Protein AF-A0A7S2G7R3-F1 (afdb_monomer_lite)

Secondary structure (DSSP, 8-state):
-HHHHHHHHHH-TT--GGG-EEE---TT----TTHHHHHHHHHHHHS-TTS-TTS------B-PPP---TTGGGS-HHHHHHHHHHHHIIIIIIHHTT---BSB-EEEHHHHHHHT---TTSTTHHHHHHHHHHHHHTS---

Sequence (142 aa):
LRQAFKHVSTHHPDFQQTSYTVTTCDTDSLFCPQYFDVLEACYDRENPHAADARQPVRMCVWQPPMFYNWHLDERPFFVRVTGIVRAMMMLGGLISFSLNPMSIFSYPLELGLAAGFINPRYGVDDIIFKVRCMCATNQSVP

pLDDT: mean 75.01, std 8.7, range [47.78, 87.56]

Foldseek 3Di:
DVVVVVVCVVPPPPDDLQPDKDKFADPPDDDDPCRVVVVVVVLCVVVPPPDDPPDDRQQAKADDQDQLCVPLVPDDPVSSVVSVVVSCCLVPPCVVVVLNDDRIIMGRSVLCVQLVHFDPVDPPSSVSSLVSSCVSVVDNHD

Radius of gyration: 16.64 Å; chains: 1; bounding box: 39×32×50 Å

Organism: NCBI:txid327968

Structure (mmCIF, N/CA/C/O backbone):
data_AF-A0A7S2G7R3-F1
#
_entry.id   AF-A0A7S2G7R3-F1
#
loop_
_atom_site.group_PDB
_atom_site.id
_atom_site.type_symbol
_atom_site.label_atom_id
_atom_site.label_alt_id
_atom_site.label_comp_id
_atom_site.label_asym_id
_atom_site.label_entity_id
_atom_site.label_seq_id
_atom_site.pdbx_PDB_ins_code
_atom_site.Cartn_x
_atom_site.Cartn_y
_atom_site.Cartn_z
_atom_site.occupancy
_atom_site.B_iso_or_equiv
_atom_site.auth_seq_id
_atom_site.auth_comp_id
_atom_site.auth_asym_id
_atom_site.auth_atom_id
_atom_site.pdbx_PDB_model_num
ATOM 1 N N . LEU A 1 1 ? -14.082 3.161 0.131 1.00 73.38 1 LEU A N 1
ATOM 2 C CA . LEU A 1 1 ? -13.722 2.908 1.549 1.00 73.38 1 LEU A CA 1
ATOM 3 C C . LEU A 1 1 ? -14.916 2.934 2.507 1.00 73.38 1 LEU A C 1
ATOM 5 O O . LEU A 1 1 ? -15.286 1.870 2.971 1.00 73.38 1 LEU A O 1
ATOM 9 N N . ARG A 1 2 ? -15.601 4.067 2.747 1.00 76.75 2 ARG A N 1
ATOM 10 C CA . ARG A 1 2 ? -16.782 4.099 3.652 1.00 76.75 2 ARG A CA 1
ATOM 11 C C . ARG A 1 2 ? -17.910 3.133 3.260 1.00 76.75 2 ARG A C 1
ATOM 13 O O . ARG A 1 2 ? -18.507 2.504 4.123 1.00 76.75 2 ARG A O 1
ATOM 20 N N . GLN A 1 3 ? -18.178 2.994 1.960 1.00 80.44 3 GLN A N 1
ATOM 21 C CA . GLN A 1 3 ? -19.159 2.025 1.454 1.00 80.44 3 GLN A CA 1
ATOM 22 C C . GLN A 1 3 ? -18.689 0.572 1.609 1.00 80.44 3 GLN A C 1
ATOM 24 O O . GLN A 1 3 ? -19.501 -0.288 1.917 1.00 80.44 3 GLN A O 1
ATOM 29 N N . ALA A 1 4 ? -17.384 0.312 1.462 1.00 76.00 4 ALA A N 1
ATOM 30 C CA . ALA A 1 4 ? -16.811 -1.015 1.685 1.00 76.00 4 ALA A CA 1
ATOM 31 C C . ALA A 1 4 ? -16.927 -1.412 3.164 1.00 76.00 4 ALA A C 1
ATOM 33 O O . ALA A 1 4 ? -17.431 -2.485 3.462 1.00 76.00 4 ALA A O 1
ATOM 34 N N . PHE A 1 5 ? -16.595 -0.498 4.085 1.00 79.19 5 PHE A N 1
ATOM 35 C CA . PHE A 1 5 ? -16.833 -0.694 5.517 1.00 79.19 5 PHE A CA 1
ATOM 36 C C . PHE A 1 5 ? -18.305 -1.009 5.810 1.00 79.19 5 PHE A C 1
ATOM 38 O O . PHE A 1 5 ? -18.593 -2.015 6.447 1.00 79.19 5 PHE A O 1
ATOM 45 N N . LYS A 1 6 ? -19.237 -0.200 5.282 1.00 82.50 6 LYS A N 1
ATOM 46 C CA . LYS A 1 6 ? -20.679 -0.425 5.455 1.00 82.50 6 LYS A CA 1
ATOM 47 C C . LYS A 1 6 ? -21.122 -1.786 4.913 1.00 82.50 6 LYS A C 1
ATOM 49 O O . LYS A 1 6 ? -21.975 -2.426 5.515 1.00 82.50 6 LYS A O 1
ATOM 54 N N . HIS A 1 7 ? -20.581 -2.217 3.777 1.00 83.00 7 HIS A N 1
ATOM 55 C CA . HIS A 1 7 ? -20.901 -3.512 3.185 1.00 83.00 7 HIS A CA 1
ATOM 56 C C . HIS A 1 7 ? -20.439 -4.660 4.088 1.00 83.00 7 HIS A C 1
ATOM 58 O O . HIS A 1 7 ? -21.254 -5.498 4.467 1.00 83.00 7 HIS A O 1
ATOM 64 N N . VAL A 1 8 ? -19.174 -4.638 4.519 1.00 79.44 8 VAL A N 1
ATOM 65 C CA . VAL A 1 8 ? -18.613 -5.693 5.372 1.00 79.44 8 VAL A CA 1
ATOM 66 C C . VAL A 1 8 ? -19.328 -5.739 6.727 1.00 79.44 8 VAL A C 1
ATOM 68 O O . VAL A 1 8 ? -19.762 -6.807 7.149 1.00 79.44 8 VAL A O 1
ATOM 71 N N . SER A 1 9 ? -19.568 -4.584 7.354 1.00 77.62 9 SER A N 1
ATOM 72 C CA . SER A 1 9 ? -20.237 -4.501 8.658 1.00 77.62 9 SER A CA 1
ATOM 73 C C . SER A 1 9 ? -21.709 -4.927 8.638 1.00 77.62 9 SER A C 1
ATOM 75 O O . SER A 1 9 ? -22.304 -5.094 9.696 1.00 77.62 9 SER A O 1
ATOM 77 N N . THR A 1 10 ? -22.339 -5.006 7.461 1.00 81.00 10 THR A N 1
ATOM 78 C CA . THR A 1 10 ? -23.756 -5.395 7.324 1.00 81.00 10 THR A CA 1
ATOM 79 C C . THR A 1 10 ? -23.939 -6.830 6.851 1.00 81.00 10 THR A C 1
ATOM 81 O O . THR A 1 10 ? -24.965 -7.425 7.165 1.00 81.00 10 THR A O 1
ATOM 84 N N . HIS A 1 11 ? -22.978 -7.383 6.106 1.00 81.31 11 HIS A N 1
ATOM 85 C CA . HIS A 1 11 ? -23.102 -8.707 5.489 1.00 81.31 11 HIS A CA 1
ATOM 86 C C . HIS A 1 11 ? -22.324 -9.805 6.231 1.00 81.31 11 HIS A C 1
ATOM 88 O O . HIS A 1 11 ? -22.630 -10.978 6.036 1.00 81.31 11 HIS A O 1
ATOM 94 N N . HIS A 1 12 ? -21.366 -9.454 7.099 1.00 77.44 12 HIS A N 1
ATOM 95 C CA . HIS A 1 12 ? -20.604 -10.422 7.895 1.00 77.44 12 HIS A CA 1
ATOM 96 C C . HIS A 1 12 ? -21.010 -10.350 9.378 1.00 77.44 12 HIS A C 1
ATOM 98 O O . HIS A 1 12 ? -20.644 -9.389 10.055 1.00 77.44 12 HIS A O 1
ATOM 104 N N . PRO A 1 13 ? -21.762 -11.338 9.903 1.00 70.31 13 PRO A N 1
ATOM 105 C CA . PRO A 1 13 ? -22.242 -11.323 11.289 1.00 70.31 13 PRO A CA 1
ATOM 106 C C . PRO A 1 13 ? -21.114 -11.436 12.328 1.00 70.31 13 PRO A C 1
ATOM 108 O O . PRO A 1 13 ? -21.254 -10.900 13.422 1.00 70.31 13 PRO A O 1
ATOM 111 N N . ASP A 1 14 ? -19.978 -12.040 11.962 1.00 74.19 14 ASP A N 1
ATOM 112 C CA . ASP A 1 14 ? -18.784 -12.178 12.813 1.00 74.19 14 ASP A CA 1
ATOM 113 C C . ASP A 1 14 ? -17.756 -11.051 12.593 1.00 74.19 14 ASP A C 1
ATOM 115 O O . ASP A 1 14 ? -16.569 -11.203 12.881 1.00 74.19 14 ASP A O 1
ATOM 119 N N . PHE A 1 15 ? -18.183 -9.913 12.035 1.00 68.69 15 PHE A N 1
ATOM 120 C CA . PHE A 1 15 ? -17.292 -8.799 11.730 1.00 68.69 15 PHE A CA 1
ATOM 121 C C . PHE A 1 15 ? -16.604 -8.256 12.992 1.00 68.69 15 PHE A C 1
ATOM 123 O O . PHE A 1 15 ? -17.232 -7.628 13.846 1.00 68.69 15 PHE A O 1
ATOM 130 N N . GLN A 1 16 ? -15.284 -8.420 13.062 1.00 68.00 16 GLN A N 1
ATOM 131 C CA . GLN A 1 16 ? -14.426 -7.724 14.016 1.00 68.00 16 GLN A CA 1
ATOM 132 C C . GLN A 1 16 ? -13.555 -6.719 13.266 1.00 68.00 16 GLN A C 1
ATOM 134 O O . GLN A 1 16 ? -12.966 -7.034 12.235 1.00 68.00 16 GLN A O 1
ATOM 139 N N . GLN A 1 17 ? -13.451 -5.496 13.786 1.00 65.69 17 GLN A N 1
ATOM 140 C CA . GLN A 1 17 ? -12.679 -4.419 13.146 1.00 65.69 17 GLN A CA 1
ATOM 141 C C . GLN A 1 17 ? -11.184 -4.754 13.005 1.00 65.69 17 GLN A C 1
ATOM 143 O O . GLN A 1 17 ? -10.520 -4.227 12.113 1.00 65.69 17 GLN A O 1
ATOM 148 N N . THR A 1 18 ? -10.685 -5.651 13.853 1.00 66.44 18 THR A N 1
ATOM 149 C CA . THR A 1 18 ? -9.309 -6.153 13.899 1.00 66.44 18 THR A CA 1
ATOM 150 C C . THR A 1 18 ? -9.019 -7.258 12.882 1.00 66.44 18 THR A C 1
ATOM 152 O O . THR A 1 18 ? -7.856 -7.563 12.648 1.00 66.44 18 THR A O 1
ATOM 155 N N . SER A 1 19 ? -10.043 -7.857 12.264 1.00 69.00 19 SER A N 1
ATOM 156 C CA . SER A 1 19 ? -9.893 -9.023 11.376 1.00 69.00 19 SER A CA 1
ATOM 157 C C . SER A 1 19 ? -9.788 -8.674 9.893 1.00 69.00 19 SER A C 1
ATOM 159 O O . SER A 1 19 ? -9.714 -9.576 9.066 1.00 69.00 19 SER A O 1
ATOM 161 N N . TYR A 1 20 ? -9.820 -7.389 9.535 1.00 76.50 20 TYR A N 1
ATOM 162 C CA . TYR A 1 20 ? -9.813 -6.962 8.138 1.00 76.50 20 TYR A CA 1
ATOM 163 C C . TYR A 1 20 ? -8.663 -6.012 7.855 1.00 76.50 20 TYR A C 1
ATOM 165 O O . TYR A 1 20 ? -8.475 -4.996 8.531 1.00 76.50 20 TYR A O 1
ATOM 173 N N . THR A 1 21 ? -7.948 -6.313 6.781 1.00 80.38 21 THR A N 1
ATOM 174 C CA . THR A 1 21 ? -6.965 -5.430 6.171 1.00 80.38 21 THR A CA 1
ATOM 175 C C . THR A 1 21 ? -7.592 -4.761 4.951 1.00 80.38 21 THR A C 1
ATOM 177 O O . THR A 1 21 ? -8.457 -5.314 4.269 1.00 80.38 21 THR A O 1
ATOM 180 N N . VAL A 1 22 ? -7.222 -3.508 4.713 1.00 83.06 22 VAL A N 1
ATOM 181 C CA . VAL A 1 22 ? -7.679 -2.739 3.558 1.00 83.06 22 VAL A CA 1
ATOM 182 C C . VAL A 1 22 ? -6.467 -2.381 2.734 1.00 83.06 22 VAL A C 1
ATOM 184 O O . VAL A 1 22 ? -5.565 -1.723 3.243 1.00 83.06 22 VAL A O 1
ATOM 187 N N . THR A 1 23 ? -6.492 -2.754 1.459 1.00 83.56 23 THR A N 1
ATOM 188 C CA . THR A 1 23 ? -5.490 -2.346 0.475 1.00 83.56 23 THR A CA 1
ATOM 189 C C . THR A 1 23 ? -6.091 -1.312 -0.466 1.00 83.56 23 THR A C 1
ATOM 191 O O . THR A 1 23 ? -7.181 -1.505 -1.010 1.00 83.56 23 THR A O 1
ATOM 194 N N . THR A 1 24 ? -5.399 -0.191 -0.643 1.00 82.56 24 THR A N 1
ATOM 195 C CA . THR A 1 24 ? -5.699 0.758 -1.716 1.00 82.56 24 THR A CA 1
ATOM 196 C C . THR A 1 24 ? -5.068 0.269 -3.004 1.00 82.56 24 THR A C 1
ATOM 198 O O . THR A 1 24 ? -3.950 -0.232 -2.986 1.00 82.56 24 THR A O 1
ATOM 201 N N . CYS A 1 25 ? -5.774 0.418 -4.119 1.00 78.62 25 CYS A N 1
ATOM 202 C CA . CYS A 1 25 ? -5.272 0.046 -5.435 1.00 78.62 25 CYS A CA 1
ATOM 203 C C . CYS A 1 25 ? -5.630 1.148 -6.428 1.00 78.62 25 CYS A C 1
ATOM 205 O O . CYS A 1 25 ? -6.767 1.634 -6.406 1.00 78.62 25 CYS A O 1
ATOM 207 N N . ASP A 1 26 ? -4.708 1.477 -7.332 1.00 76.50 26 ASP A N 1
ATOM 208 C CA . ASP A 1 26 ? -5.055 2.276 -8.504 1.00 76.50 26 ASP A CA 1
ATOM 209 C C . ASP A 1 26 ? -5.782 1.403 -9.530 1.00 76.50 26 ASP A C 1
ATOM 211 O O . ASP A 1 26 ? -5.578 0.189 -9.615 1.00 76.50 26 ASP A O 1
ATOM 215 N N . THR A 1 27 ? -6.636 2.023 -10.340 1.00 71.75 27 THR A N 1
ATOM 216 C CA . THR A 1 27 ? -7.452 1.322 -11.344 1.00 71.75 27 THR A CA 1
ATOM 217 C C . THR A 1 27 ? -6.638 0.620 -12.431 1.00 71.75 27 THR A C 1
ATOM 219 O O . THR A 1 27 ? -7.149 -0.280 -13.087 1.00 71.75 27 THR A O 1
ATOM 222 N N . ASP A 1 28 ? -5.394 1.038 -12.643 1.00 73.81 28 ASP A N 1
ATOM 223 C CA . ASP A 1 28 ? -4.463 0.519 -13.646 1.00 73.81 28 ASP A CA 1
ATOM 224 C C . ASP A 1 28 ? -3.348 -0.351 -13.039 1.00 73.81 28 ASP A C 1
ATOM 226 O O . ASP A 1 28 ? -2.409 -0.744 -13.736 1.00 73.81 28 ASP A O 1
ATOM 230 N N . SER A 1 29 ? -3.458 -0.690 -11.752 1.00 74.25 29 SER A N 1
ATOM 231 C CA . SER A 1 29 ? -2.499 -1.563 -11.078 1.00 74.25 29 SER A CA 1
ATOM 232 C C . SER A 1 29 ? -2.663 -3.016 -11.517 1.00 74.25 29 SER A C 1
ATOM 234 O O . SER A 1 29 ? -3.751 -3.589 -11.449 1.00 74.25 29 SER A O 1
ATOM 236 N N . LEU A 1 30 ? -1.555 -3.634 -11.926 1.00 77.44 30 LEU A N 1
ATOM 237 C CA . LEU A 1 30 ? -1.474 -5.070 -12.175 1.00 77.44 30 LEU A CA 1
ATOM 238 C C . LEU A 1 30 ? -0.817 -5.751 -10.978 1.00 77.44 30 LEU A C 1
ATOM 240 O O . LEU A 1 30 ? 0.283 -5.382 -10.567 1.00 77.44 30 LEU A O 1
ATOM 244 N N . PHE A 1 31 ? -1.487 -6.769 -10.446 1.00 79.44 31 PHE A N 1
ATOM 245 C CA . PHE A 1 31 ? -1.005 -7.548 -9.314 1.00 79.44 31 PHE A CA 1
ATOM 246 C C . PHE A 1 31 ? -0.608 -8.949 -9.770 1.00 79.44 31 PHE A C 1
ATOM 248 O O . PHE A 1 31 ? -1.263 -9.554 -10.620 1.00 79.44 31 PHE A O 1
ATOM 255 N N . CYS A 1 32 ? 0.457 -9.489 -9.175 1.00 80.38 32 CYS A N 1
ATOM 256 C CA . CYS A 1 32 ? 0.711 -10.924 -9.245 1.00 80.38 32 CYS A CA 1
ATOM 257 C C . CYS A 1 32 ? -0.506 -11.667 -8.656 1.00 80.38 32 CYS A C 1
ATOM 259 O O . CYS A 1 32 ? -1.036 -11.201 -7.647 1.00 80.38 32 CYS A O 1
ATOM 261 N N . PRO A 1 33 ? -0.945 -12.813 -9.208 1.00 83.81 33 PRO A N 1
ATOM 262 C CA . PRO A 1 33 ? -2.079 -13.560 -8.657 1.00 83.81 33 PRO A CA 1
ATOM 263 C C . PRO A 1 33 ? -1.947 -13.881 -7.161 1.00 83.81 33 PRO A C 1
ATOM 265 O O . PRO A 1 33 ? -2.938 -13.874 -6.447 1.00 83.81 33 PRO A O 1
ATOM 268 N N . GLN A 1 34 ? -0.716 -14.094 -6.687 1.00 85.00 34 GLN A N 1
ATOM 269 C CA . GLN A 1 34 ? -0.393 -14.403 -5.288 1.00 85.00 34 GLN A CA 1
ATOM 270 C C . GLN A 1 34 ? -0.071 -13.158 -4.448 1.00 85.00 34 GLN A C 1
ATOM 272 O O . GLN A 1 34 ? 0.413 -13.273 -3.327 1.00 85.00 34 GLN A O 1
ATOM 277 N N . TYR A 1 35 ? -0.258 -11.952 -4.989 1.00 82.19 35 TYR A N 1
ATOM 278 C CA . TYR A 1 35 ? 0.137 -10.714 -4.317 1.00 82.19 35 TYR A CA 1
ATOM 279 C C . TYR A 1 35 ? -0.536 -10.566 -2.952 1.00 82.19 35 TYR A C 1
ATOM 281 O O . TYR A 1 35 ? 0.153 -10.306 -1.970 1.00 82.19 35 TYR A O 1
ATOM 289 N N . PHE A 1 36 ? -1.855 -10.767 -2.886 1.00 83.62 36 PHE A N 1
ATOM 290 C CA . PHE A 1 36 ? -2.607 -10.640 -1.640 1.00 83.62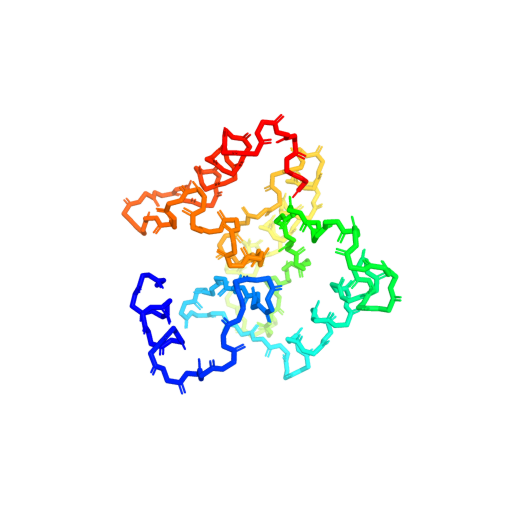 36 PHE A CA 1
ATOM 291 C C . PHE A 1 36 ? -2.282 -11.769 -0.656 1.00 83.62 36 PHE A C 1
ATOM 293 O O . PHE A 1 36 ? -2.088 -11.477 0.517 1.00 83.62 36 PHE A O 1
ATOM 300 N N . ASP A 1 37 ? -2.087 -13.003 -1.130 1.00 84.75 37 ASP A N 1
ATOM 301 C CA . ASP A 1 37 ? -1.689 -14.134 -0.276 1.00 84.75 37 ASP A CA 1
ATOM 302 C C . ASP A 1 37 ? -0.317 -13.896 0.378 1.00 84.75 37 ASP A C 1
ATOM 304 O O . ASP A 1 37 ? -0.114 -14.133 1.566 1.00 84.75 37 ASP A O 1
ATOM 308 N N . VAL A 1 38 ? 0.651 -13.391 -0.397 1.00 83.56 38 VAL A N 1
ATOM 309 C CA . VAL A 1 38 ? 1.990 -13.057 0.112 1.00 83.56 38 VAL A CA 1
ATOM 310 C C . VAL A 1 38 ? 1.925 -11.865 1.062 1.00 83.56 38 VAL A C 1
ATOM 312 O O . VAL A 1 38 ? 2.653 -11.830 2.054 1.00 83.56 38 VAL A O 1
ATOM 315 N N . LEU A 1 39 ? 1.065 -10.890 0.770 1.00 80.56 39 LEU A N 1
ATOM 316 C CA . LEU A 1 39 ? 0.852 -9.715 1.604 1.00 80.56 39 LEU A CA 1
ATOM 317 C C . LEU A 1 39 ? 0.264 -10.098 2.969 1.00 80.56 39 LEU A C 1
ATOM 319 O O . LEU A 1 39 ? 0.765 -9.635 3.992 1.00 80.56 39 LEU A O 1
ATOM 323 N N . GLU A 1 40 ? -0.754 -10.956 2.972 1.00 81.31 40 GLU A N 1
ATOM 324 C CA . GLU A 1 40 ? -1.384 -11.518 4.168 1.00 81.31 40 GLU A CA 1
ATOM 325 C C . GLU A 1 40 ? -0.377 -12.351 4.966 1.00 81.31 40 GLU A C 1
ATOM 327 O O . GLU A 1 40 ? -0.128 -12.059 6.130 1.00 81.31 40 GLU A O 1
ATOM 332 N N . ALA A 1 41 ? 0.341 -13.274 4.319 1.00 83.25 41 ALA A N 1
ATOM 333 C CA . ALA A 1 41 ? 1.369 -14.074 4.985 1.00 83.25 41 ALA A CA 1
ATOM 334 C C . ALA A 1 41 ? 2.489 -13.219 5.613 1.00 83.25 41 ALA A C 1
ATOM 336 O O . ALA A 1 41 ? 3.010 -13.548 6.683 1.00 83.25 41 ALA A O 1
ATOM 337 N N . CYS A 1 42 ? 2.881 -12.114 4.967 1.00 80.38 42 CYS A N 1
ATOM 338 C CA . CYS A 1 42 ? 3.830 -11.159 5.544 1.00 80.38 42 CYS A CA 1
ATOM 339 C C . CYS A 1 42 ? 3.256 -10.470 6.786 1.00 80.38 42 CYS A C 1
ATOM 341 O O . CYS A 1 42 ? 3.972 -10.326 7.779 1.00 80.38 42 CYS A O 1
ATOM 343 N N . TYR A 1 43 ? 1.990 -10.059 6.725 1.00 78.88 43 TYR A N 1
ATOM 344 C CA . TYR A 1 43 ? 1.296 -9.398 7.822 1.00 78.88 43 TYR A CA 1
ATOM 345 C C . TYR A 1 43 ? 1.125 -10.322 9.033 1.00 78.88 43 TYR A C 1
ATOM 347 O O . TYR A 1 43 ? 1.489 -9.936 10.145 1.00 78.88 43 TYR A O 1
ATOM 355 N N . ASP A 1 44 ? 0.667 -11.554 8.814 1.00 79.62 44 ASP A N 1
ATOM 356 C CA . ASP A 1 44 ? 0.431 -12.558 9.857 1.00 79.62 44 ASP A CA 1
ATOM 357 C C . ASP A 1 44 ? 1.725 -12.989 10.543 1.00 79.62 44 ASP A C 1
ATOM 359 O O . ASP A 1 44 ? 1.759 -13.234 11.749 1.00 79.62 44 ASP A O 1
ATOM 363 N N . ARG A 1 45 ? 2.834 -13.039 9.797 1.00 79.06 45 ARG A N 1
ATOM 364 C CA . ARG A 1 45 ? 4.157 -13.301 10.375 1.00 79.06 45 ARG A CA 1
ATOM 365 C C . ARG A 1 45 ? 4.563 -12.224 11.382 1.00 79.06 45 ARG A C 1
ATOM 367 O O . ARG A 1 45 ? 5.253 -12.530 12.352 1.00 79.06 45 ARG A O 1
ATOM 374 N N . GLU A 1 46 ? 4.171 -10.976 11.146 1.00 74.25 46 GLU A N 1
ATOM 375 C CA . GLU A 1 46 ? 4.431 -9.860 12.061 1.00 74.25 46 GLU A CA 1
ATOM 376 C C . GLU A 1 46 ? 3.343 -9.679 13.130 1.00 74.25 46 GLU A C 1
ATOM 378 O O . GLU A 1 46 ? 3.600 -9.030 14.145 1.00 74.25 46 GLU A O 1
ATOM 383 N N . ASN A 1 47 ? 2.162 -10.269 12.923 1.00 72.50 47 ASN A N 1
ATOM 384 C CA . ASN A 1 47 ? 0.995 -10.218 13.804 1.00 72.50 47 ASN A CA 1
ATOM 385 C C . ASN A 1 47 ? 0.412 -11.630 14.016 1.00 72.50 47 ASN A C 1
ATOM 387 O O . ASN A 1 47 ? -0.692 -11.920 13.554 1.00 72.50 47 ASN A O 1
ATOM 391 N N . PRO A 1 48 ? 1.133 -12.541 14.694 1.00 67.81 48 PRO A N 1
ATOM 392 C CA . PRO A 1 48 ? 0.698 -13.925 14.816 1.00 67.81 48 PRO A CA 1
ATOM 393 C C . PRO A 1 48 ? -0.603 -14.033 15.619 1.00 67.81 48 PRO A C 1
ATOM 395 O O . PRO A 1 48 ? -0.632 -13.737 16.813 1.00 67.81 48 PRO A O 1
ATOM 398 N N . HIS A 1 49 ? -1.657 -14.565 14.991 1.00 60.03 49 HIS A N 1
ATOM 399 C CA . HIS A 1 49 ? -2.974 -14.802 15.606 1.00 60.03 49 HIS A CA 1
ATOM 400 C C . HIS A 1 49 ? -2.941 -15.623 16.912 1.00 60.03 49 HIS A C 1
ATOM 402 O O . HIS A 1 49 ? -3.892 -15.591 17.689 1.00 60.03 49 HIS A O 1
ATOM 408 N N . ALA A 1 50 ? -1.864 -16.379 17.150 1.00 53.94 50 ALA A N 1
ATOM 409 C CA . ALA A 1 50 ? -1.718 -17.290 18.284 1.00 53.94 50 ALA A CA 1
ATOM 410 C C . ALA A 1 50 ? -1.111 -16.652 19.552 1.00 53.94 50 ALA A C 1
ATOM 412 O O . ALA A 1 50 ? -1.154 -17.271 20.616 1.00 53.94 50 ALA A O 1
ATOM 413 N N . ALA A 1 51 ? -0.532 -15.451 19.472 1.00 47.78 51 ALA A N 1
ATOM 414 C CA . ALA A 1 51 ? 0.199 -14.853 20.588 1.00 47.78 51 ALA A CA 1
ATOM 415 C C . ALA A 1 51 ? -0.688 -13.896 21.397 1.00 47.78 51 ALA A C 1
ATOM 417 O O . ALA A 1 51 ? -0.521 -12.689 21.327 1.00 47.78 51 ALA A O 1
ATOM 418 N N . ASP A 1 52 ? -1.581 -14.468 22.209 1.00 49.03 52 ASP A N 1
ATOM 419 C CA . ASP A 1 52 ? -2.300 -13.787 23.297 1.00 49.03 52 ASP A CA 1
ATOM 420 C C . ASP A 1 52 ? -3.296 -12.699 22.824 1.00 49.03 52 ASP A C 1
ATOM 422 O O . ASP A 1 52 ? -2.940 -11.720 22.175 1.00 49.03 52 ASP A O 1
ATOM 426 N N . ALA A 1 53 ? -4.566 -12.778 23.239 1.00 52.03 53 ALA A N 1
ATOM 427 C CA . ALA A 1 53 ? -5.595 -11.760 22.944 1.00 52.03 53 ALA A CA 1
ATOM 428 C C . ALA A 1 53 ? -5.267 -10.348 23.503 1.00 52.03 53 ALA A C 1
ATOM 430 O O . ALA A 1 53 ? -6.068 -9.419 23.411 1.00 52.03 53 ALA A O 1
ATOM 431 N N . ARG A 1 54 ? -4.094 -10.203 24.131 1.00 49.03 54 ARG A N 1
ATOM 432 C CA . ARG A 1 54 ? -3.515 -8.982 24.685 1.00 49.03 54 ARG A CA 1
ATOM 433 C C . ARG A 1 54 ? -2.497 -8.303 23.780 1.00 49.03 54 ARG A C 1
ATOM 435 O O . ARG A 1 54 ? -2.127 -7.176 24.105 1.00 49.03 54 ARG A O 1
ATOM 442 N N . GLN A 1 55 ? -2.010 -8.942 22.716 1.00 53.12 55 GLN A N 1
ATOM 443 C CA . GLN A 1 55 ? -1.073 -8.280 21.816 1.00 53.12 55 GLN A CA 1
ATOM 444 C C . GLN A 1 55 ? -1.877 -7.420 20.829 1.00 53.12 55 GLN A C 1
ATOM 446 O O . GLN A 1 55 ? -2.634 -7.960 20.022 1.00 53.12 55 GLN A O 1
ATOM 451 N N . PRO A 1 56 ? -1.799 -6.079 20.928 1.00 58.97 56 PRO A N 1
ATOM 452 C CA . PRO A 1 56 ? -2.556 -5.213 20.043 1.00 58.97 56 PRO A CA 1
ATOM 453 C C . PRO A 1 56 ? -2.059 -5.422 18.614 1.00 58.97 56 PRO A C 1
ATOM 455 O O . PRO A 1 56 ? -0.848 -5.458 18.376 1.00 58.97 56 PRO A O 1
ATOM 458 N N . VAL A 1 57 ? -3.001 -5.542 17.677 1.00 64.62 57 VAL A N 1
ATOM 459 C CA . VAL A 1 57 ? -2.724 -5.539 16.239 1.00 64.62 57 VAL A CA 1
ATOM 460 C C . VAL A 1 57 ? -1.767 -4.389 15.934 1.00 64.62 57 VAL A C 1
ATOM 462 O O . VAL A 1 57 ? -2.029 -3.251 16.343 1.00 64.62 57 VAL A O 1
ATOM 465 N N . ARG A 1 58 ? -0.648 -4.650 15.241 1.00 67.56 58 ARG A N 1
ATOM 466 C CA . ARG A 1 58 ? 0.247 -3.558 14.850 1.00 67.56 58 ARG A CA 1
ATOM 467 C C . ARG A 1 58 ? -0.526 -2.594 13.965 1.00 67.56 58 ARG A C 1
ATOM 469 O O . ARG A 1 58 ? -0.923 -2.917 12.847 1.00 67.56 58 ARG A O 1
ATOM 476 N N . MET A 1 59 ? -0.686 -1.378 14.475 1.00 67.25 59 MET A N 1
ATOM 477 C CA . MET A 1 59 ? -1.213 -0.240 13.735 1.00 67.25 59 MET A CA 1
ATOM 478 C C . MET A 1 59 ? -0.122 0.283 12.804 1.00 67.25 59 MET A C 1
ATOM 480 O O . MET A 1 59 ? 0.493 1.315 13.065 1.00 67.25 59 MET A O 1
ATOM 484 N N . CYS A 1 60 ? 0.166 -0.479 11.751 1.00 71.06 60 CYS A N 1
ATOM 485 C CA . CYS A 1 60 ? 1.142 -0.132 10.728 1.00 71.06 60 CYS A CA 1
ATOM 486 C C . CYS A 1 60 ? 0.461 0.106 9.380 1.00 71.06 60 CYS A C 1
ATOM 488 O O . CYS A 1 60 ? -0.589 -0.468 9.078 1.00 71.06 60 CYS A O 1
ATOM 490 N N . VAL A 1 61 ? 1.075 0.964 8.568 1.00 73.62 61 VAL A N 1
ATOM 491 C CA . VAL A 1 61 ? 0.755 1.065 7.148 1.00 73.62 61 VAL A CA 1
ATOM 492 C C . VAL A 1 61 ? 1.866 0.336 6.419 1.00 73.62 61 VAL A C 1
ATOM 494 O O . VAL A 1 61 ? 3.003 0.795 6.391 1.00 73.62 61 VAL A O 1
ATOM 497 N N . TRP A 1 62 ? 1.560 -0.811 5.828 1.00 74.38 62 TRP A N 1
ATOM 498 C CA . TRP A 1 62 ? 2.554 -1.561 5.076 1.00 7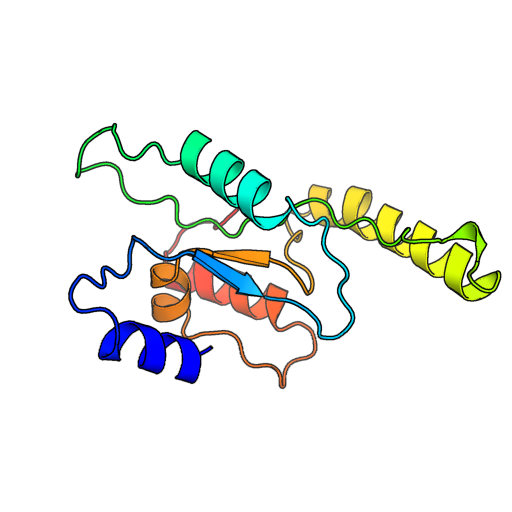4.38 62 TRP A CA 1
ATOM 499 C C . TRP A 1 62 ? 2.323 -1.400 3.584 1.00 74.38 62 TRP A C 1
ATOM 501 O O . TRP A 1 62 ? 1.199 -1.356 3.084 1.00 74.38 62 TRP A O 1
ATOM 511 N N . GLN A 1 63 ? 3.422 -1.317 2.854 1.00 74.00 63 GLN A N 1
ATOM 512 C CA . GLN A 1 63 ? 3.410 -1.275 1.409 1.00 74.00 63 GLN A CA 1
ATOM 513 C C . GLN A 1 63 ? 4.418 -2.304 0.897 1.00 74.00 63 GLN A C 1
ATOM 515 O O . GLN A 1 63 ? 5.587 -2.257 1.289 1.00 74.00 63 GLN A O 1
ATOM 520 N N . PRO A 1 64 ? 4.009 -3.221 0.011 1.00 66.38 64 PRO A N 1
ATOM 521 C CA . PRO A 1 64 ? 4.962 -4.062 -0.689 1.00 66.38 64 PRO A CA 1
ATOM 522 C C . PRO A 1 64 ? 5.714 -3.243 -1.754 1.00 66.38 64 PRO A C 1
ATOM 524 O O . PRO A 1 64 ? 5.121 -2.358 -2.376 1.00 66.38 64 PRO A O 1
ATOM 527 N N . PRO A 1 65 ? 6.999 -3.546 -2.013 1.00 67.12 65 PRO A N 1
ATOM 528 C CA . PRO A 1 65 ? 7.786 -2.871 -3.040 1.00 67.12 65 PRO A CA 1
ATOM 529 C C . PRO A 1 65 ? 7.058 -2.863 -4.388 1.00 67.12 65 PRO A C 1
ATOM 531 O O . PRO A 1 65 ? 6.778 -3.918 -4.960 1.00 67.12 65 PRO A O 1
ATOM 534 N N . MET A 1 66 ? 6.750 -1.673 -4.902 1.00 68.75 66 MET A N 1
ATOM 535 C CA . MET A 1 66 ? 6.103 -1.545 -6.203 1.00 68.75 66 MET A CA 1
ATOM 536 C C . MET A 1 66 ? 7.132 -1.567 -7.325 1.00 68.75 66 MET A C 1
ATOM 538 O O . MET A 1 66 ? 8.009 -0.706 -7.417 1.00 68.75 66 MET A O 1
ATOM 542 N N . PHE A 1 67 ? 6.986 -2.538 -8.223 1.00 69.81 67 PHE A N 1
ATOM 543 C CA . PHE A 1 67 ? 7.774 -2.615 -9.444 1.00 69.81 67 PHE A CA 1
ATOM 544 C C . PHE A 1 67 ? 6.963 -2.091 -10.625 1.00 69.81 67 PHE A C 1
ATOM 546 O O . PHE A 1 67 ? 6.107 -2.781 -11.172 1.00 69.81 67 PHE A O 1
ATOM 553 N N . TYR A 1 68 ? 7.295 -0.885 -11.082 1.00 68.69 68 TYR A N 1
ATOM 554 C CA . TYR A 1 68 ? 6.704 -0.266 -12.274 1.00 68.69 68 TYR A CA 1
ATOM 555 C C . TYR A 1 68 ? 7.312 -0.804 -13.583 1.00 68.69 68 TYR A C 1
ATOM 557 O O . TYR A 1 68 ? 7.652 -0.037 -14.482 1.00 68.69 68 TYR A O 1
ATOM 565 N N . ASN A 1 69 ? 7.484 -2.127 -13.680 1.00 70.75 69 ASN A N 1
ATOM 566 C CA . ASN A 1 69 ? 8.273 -2.780 -14.733 1.00 70.75 69 ASN A CA 1
ATOM 567 C C . ASN A 1 69 ? 7.499 -3.852 -15.521 1.00 70.75 69 ASN A C 1
ATOM 569 O O . ASN A 1 69 ? 8.112 -4.643 -16.238 1.00 70.75 69 ASN A O 1
ATOM 573 N N . TRP A 1 70 ? 6.169 -3.907 -15.407 1.00 72.00 70 TRP A N 1
ATOM 574 C CA . TRP A 1 70 ? 5.384 -4.911 -16.128 1.00 72.00 70 TRP A CA 1
ATOM 575 C C . TR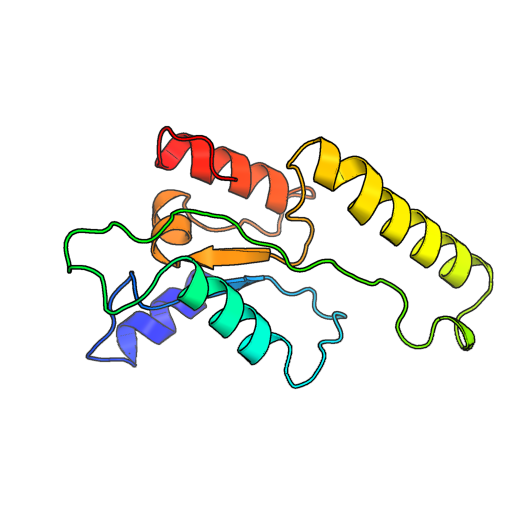P A 1 70 ? 5.471 -4.702 -17.648 1.00 72.00 70 TRP A C 1
ATOM 577 O O . TRP A 1 70 ? 5.043 -3.660 -18.155 1.00 72.00 70 TRP A O 1
ATOM 587 N N . HIS A 1 71 ? 6.023 -5.692 -18.361 1.00 78.75 71 HIS A N 1
ATOM 588 C CA . HIS A 1 71 ? 6.282 -5.651 -19.812 1.00 78.75 71 HIS A CA 1
ATOM 589 C C . HIS A 1 71 ? 7.003 -4.369 -20.243 1.00 78.75 71 HIS A C 1
ATOM 591 O O . HIS A 1 71 ? 6.644 -3.696 -21.213 1.00 78.75 71 HIS A O 1
ATOM 597 N N . LEU A 1 72 ? 7.998 -3.962 -19.456 1.00 78.19 72 LEU A N 1
ATOM 598 C CA . LEU A 1 72 ? 8.726 -2.721 -19.679 1.00 78.19 72 LEU A CA 1
ATOM 599 C C . LEU A 1 72 ? 9.360 -2.662 -21.085 1.00 78.19 72 LEU A C 1
ATOM 601 O O . LEU A 1 72 ? 9.484 -1.583 -21.670 1.00 78.19 72 LEU A O 1
ATOM 605 N N . ASP A 1 73 ? 9.724 -3.825 -21.623 1.00 82.56 73 ASP A N 1
ATOM 606 C CA . ASP A 1 73 ? 10.270 -4.079 -22.954 1.00 82.56 73 ASP A CA 1
ATOM 607 C C . ASP A 1 73 ? 9.293 -3.790 -24.110 1.00 82.56 73 ASP A C 1
ATOM 609 O O . ASP A 1 73 ? 9.736 -3.406 -25.195 1.00 82.56 73 ASP A O 1
ATOM 613 N N . GLU A 1 74 ? 7.986 -3.846 -23.863 1.00 86.38 74 GLU A N 1
ATOM 614 C CA . GLU A 1 74 ? 6.935 -3.533 -24.842 1.00 86.38 74 GLU A CA 1
ATOM 615 C C . GLU A 1 74 ? 6.542 -2.042 -24.830 1.00 86.38 74 GLU A C 1
ATOM 617 O O . GLU A 1 74 ? 5.835 -1.558 -25.717 1.00 86.38 74 GLU A O 1
ATOM 622 N N . ARG A 1 75 ? 6.986 -1.278 -23.821 1.00 82.00 75 ARG A N 1
ATOM 623 C CA . ARG A 1 75 ? 6.609 0.135 -23.651 1.00 82.00 75 ARG A CA 1
ATOM 624 C C . ARG A 1 75 ? 7.514 1.090 -24.444 1.00 82.00 75 ARG A C 1
ATOM 626 O O . ARG A 1 75 ? 8.719 0.832 -24.554 1.00 82.00 75 ARG A O 1
ATOM 633 N N . PRO A 1 76 ? 6.976 2.236 -24.925 1.00 87.56 76 PRO A N 1
ATOM 634 C CA . PRO A 1 76 ? 7.765 3.284 -25.572 1.00 87.56 76 PRO A CA 1
ATOM 635 C C . PRO A 1 76 ? 8.933 3.751 -24.698 1.00 87.56 76 PRO A C 1
ATOM 637 O O . PRO A 1 76 ? 8.810 3.805 -23.474 1.00 87.56 76 PRO A O 1
ATOM 640 N N . PHE A 1 77 ? 10.042 4.154 -25.325 1.00 87.25 77 PHE A N 1
ATOM 641 C CA . PHE A 1 77 ? 11.285 4.525 -24.634 1.00 87.25 77 PHE A CA 1
ATOM 642 C C . PHE A 1 77 ? 11.073 5.501 -23.465 1.00 87.25 77 PHE A C 1
ATOM 644 O O . PHE A 1 77 ? 11.554 5.254 -22.362 1.00 87.25 77 PHE A O 1
ATOM 651 N N . PHE A 1 78 ? 10.300 6.570 -23.671 1.00 86.25 78 PHE A N 1
ATOM 652 C CA . PHE A 1 78 ? 10.030 7.551 -22.617 1.00 86.25 78 PHE A CA 1
ATOM 653 C C . PHE A 1 78 ? 9.284 6.942 -21.425 1.00 86.25 78 PHE A C 1
ATOM 655 O O . PHE A 1 78 ? 9.677 7.165 -20.284 1.00 86.25 78 PHE A O 1
ATOM 662 N N . VAL A 1 79 ? 8.271 6.108 -21.682 1.00 82.38 79 VAL A N 1
ATOM 663 C CA . VAL A 1 79 ? 7.515 5.405 -20.633 1.00 82.38 79 VAL A CA 1
ATOM 664 C C . VAL A 1 79 ? 8.439 4.463 -19.862 1.00 82.38 79 VAL A C 1
ATOM 666 O O . VAL A 1 79 ? 8.429 4.458 -18.631 1.00 82.38 79 VAL A O 1
ATOM 669 N N . ARG A 1 80 ? 9.310 3.740 -20.575 1.00 84.81 80 ARG A N 1
ATOM 670 C CA . ARG A 1 80 ? 10.313 2.853 -19.979 1.00 84.81 80 ARG A CA 1
ATOM 671 C C . ARG A 1 80 ? 11.255 3.592 -19.034 1.00 84.81 80 ARG A C 1
ATOM 673 O O . ARG A 1 80 ? 11.417 3.175 -17.891 1.00 84.81 80 ARG A O 1
ATOM 680 N N . VAL A 1 81 ? 11.845 4.699 -19.483 1.00 85.62 81 VAL A N 1
ATOM 681 C CA . VAL A 1 81 ? 12.753 5.505 -18.652 1.00 85.62 81 VAL A CA 1
ATOM 682 C C . VAL A 1 81 ? 12.019 6.047 -17.426 1.00 85.62 81 VAL A C 1
ATOM 684 O O . VAL A 1 81 ? 12.532 5.934 -16.315 1.00 85.62 81 VAL A O 1
ATOM 687 N N . THR A 1 82 ? 10.797 6.566 -17.589 1.00 83.44 82 THR A N 1
ATOM 688 C CA . THR A 1 82 ? 10.018 7.078 -16.451 1.00 83.44 82 THR A CA 1
ATOM 689 C C . THR A 1 82 ? 9.646 5.994 -15.442 1.00 83.44 82 THR A C 1
ATOM 691 O O . THR A 1 82 ? 9.712 6.258 -14.245 1.00 83.44 82 THR A O 1
ATOM 694 N N . GLY A 1 83 ? 9.313 4.778 -15.891 1.00 78.75 83 GLY A N 1
ATOM 695 C CA . GLY A 1 83 ? 9.015 3.644 -15.014 1.00 78.75 83 GLY A CA 1
ATOM 696 C C . GLY A 1 83 ? 10.224 3.233 -14.175 1.00 78.75 83 GLY A C 1
ATOM 697 O O . GLY A 1 83 ? 10.107 3.106 -12.958 1.00 78.75 83 GLY A O 1
ATOM 698 N N . ILE A 1 84 ? 11.407 3.145 -14.797 1.00 83.19 84 ILE A N 1
ATOM 699 C CA . ILE A 1 84 ? 12.667 2.829 -14.104 1.00 83.19 84 ILE A CA 1
ATOM 700 C C . ILE A 1 84 ? 13.025 3.927 -13.099 1.00 83.19 84 ILE A C 1
ATOM 702 O O . ILE A 1 84 ? 13.302 3.631 -11.939 1.00 83.19 84 ILE A O 1
ATOM 706 N N . VAL A 1 85 ? 13.005 5.198 -13.517 1.00 83.75 85 VAL A N 1
ATOM 707 C CA . VAL A 1 85 ? 13.332 6.333 -12.637 1.00 83.75 85 VAL A CA 1
ATOM 708 C C . VAL A 1 85 ? 12.355 6.410 -11.466 1.00 83.75 85 VAL A C 1
ATOM 710 O O . VAL A 1 85 ? 12.785 6.600 -10.330 1.00 83.75 85 VAL A O 1
ATOM 713 N N . ARG A 1 86 ? 11.056 6.203 -11.714 1.00 78.69 86 ARG A N 1
ATOM 714 C CA . ARG A 1 86 ? 10.043 6.146 -10.659 1.00 78.69 86 ARG A CA 1
ATOM 715 C C . ARG A 1 86 ? 10.314 4.984 -9.712 1.00 78.69 86 ARG A C 1
ATOM 717 O O . ARG A 1 86 ? 10.407 5.224 -8.519 1.00 78.69 86 ARG A O 1
ATOM 724 N N . ALA A 1 87 ? 10.517 3.764 -10.208 1.00 78.12 87 ALA A N 1
ATOM 725 C CA . ALA A 1 87 ? 10.832 2.615 -9.359 1.00 78.12 87 ALA A CA 1
ATOM 726 C C . ALA A 1 87 ? 12.090 2.857 -8.502 1.00 78.12 87 ALA A C 1
ATOM 728 O O . ALA A 1 87 ? 12.072 2.585 -7.305 1.00 78.12 87 ALA A O 1
ATOM 729 N N . MET A 1 88 ? 13.148 3.447 -9.072 1.00 79.19 88 MET A N 1
ATOM 730 C CA . MET A 1 88 ? 14.350 3.825 -8.319 1.00 79.19 88 MET A CA 1
ATOM 731 C C . MET A 1 88 ? 14.069 4.891 -7.254 1.00 79.19 88 MET A C 1
ATOM 733 O O . MET A 1 88 ? 14.567 4.778 -6.139 1.00 79.19 88 MET A O 1
ATOM 737 N N . MET A 1 89 ? 13.271 5.915 -7.562 1.00 77.38 89 MET A N 1
ATOM 738 C CA . MET A 1 89 ? 12.916 6.962 -6.599 1.00 77.38 89 MET A CA 1
ATOM 739 C C . MET A 1 89 ? 12.044 6.419 -5.457 1.00 77.38 89 MET A C 1
ATOM 741 O O . MET A 1 89 ? 12.257 6.786 -4.303 1.00 77.38 89 MET A O 1
ATOM 745 N N . MET A 1 90 ? 11.101 5.529 -5.766 1.00 72.94 90 MET A N 1
ATOM 746 C CA . MET A 1 90 ? 10.208 4.907 -4.786 1.00 72.94 90 MET A CA 1
ATOM 747 C C . MET A 1 90 ? 10.977 3.957 -3.863 1.00 72.94 90 MET A C 1
ATOM 749 O O . MET A 1 90 ? 10.867 4.061 -2.647 1.00 72.94 90 MET A O 1
ATOM 753 N N . LEU A 1 91 ? 11.819 3.082 -4.424 1.00 72.25 91 LEU A N 1
ATOM 754 C CA . LEU A 1 91 ? 12.599 2.118 -3.642 1.00 72.25 91 LEU A CA 1
ATOM 755 C C . LEU A 1 91 ? 13.797 2.757 -2.925 1.00 72.25 91 LEU A C 1
ATOM 757 O O . LEU A 1 91 ? 14.121 2.375 -1.810 1.00 72.25 91 LEU A O 1
ATOM 761 N N . GLY A 1 92 ? 14.484 3.713 -3.548 1.00 69.50 92 GLY A N 1
ATOM 762 C CA . GLY A 1 92 ? 15.676 4.338 -2.970 1.00 69.50 92 GLY A CA 1
ATOM 763 C C . GLY A 1 92 ? 15.355 5.546 -2.093 1.00 69.50 92 GLY A C 1
ATOM 764 O O . GLY A 1 92 ? 15.814 5.646 -0.955 1.00 69.50 92 GLY A O 1
ATOM 765 N N . GLY A 1 93 ? 14.563 6.479 -2.623 1.00 67.25 93 GLY A N 1
ATOM 766 C CA . GLY A 1 93 ? 14.257 7.748 -1.966 1.00 67.25 93 GLY A CA 1
ATOM 767 C C . GLY A 1 93 ? 13.233 7.596 -0.848 1.00 67.25 93 GLY A C 1
ATOM 768 O O . GLY A 1 93 ? 13.516 7.943 0.294 1.00 67.25 93 GLY A O 1
ATOM 769 N N . LEU A 1 94 ? 12.050 7.062 -1.153 1.00 65.88 94 LEU A N 1
ATOM 770 C CA . LEU A 1 94 ? 10.940 7.058 -0.195 1.00 65.88 94 LEU A CA 1
ATOM 771 C C . LEU A 1 94 ? 11.113 6.058 0.952 1.00 65.88 94 LEU A C 1
ATOM 773 O O . LEU A 1 94 ? 10.746 6.398 2.081 1.00 65.88 94 LEU A O 1
ATOM 777 N N . ILE A 1 95 ? 11.766 4.912 0.705 1.00 67.38 95 ILE A N 1
ATOM 778 C CA . ILE A 1 95 ? 12.148 3.962 1.770 1.00 67.38 95 ILE A CA 1
ATOM 779 C C . ILE A 1 95 ? 13.050 4.637 2.793 1.00 67.38 95 ILE A C 1
ATOM 781 O O . ILE A 1 95 ? 12.832 4.482 3.993 1.00 67.38 95 ILE A O 1
ATOM 785 N N . SER A 1 96 ? 13.991 5.462 2.339 1.00 62.75 96 SER A N 1
ATOM 786 C CA . SER A 1 96 ? 14.904 6.184 3.228 1.00 62.75 96 SER A CA 1
ATOM 787 C C . SER A 1 96 ? 14.200 7.232 4.101 1.00 62.75 96 SER A C 1
ATOM 789 O O . SER A 1 96 ? 14.684 7.543 5.186 1.00 62.75 96 SER A O 1
ATOM 791 N N . PHE A 1 97 ? 13.055 7.765 3.659 1.00 62.75 97 PHE A N 1
ATOM 792 C CA . PHE A 1 97 ? 12.264 8.747 4.412 1.00 62.75 97 PHE A CA 1
ATOM 793 C C . PHE A 1 97 ? 11.081 8.135 5.170 1.00 62.75 97 PHE A C 1
ATOM 795 O O . PHE A 1 97 ? 10.281 8.878 5.741 1.00 62.75 97 PHE A O 1
ATOM 802 N N . SER A 1 98 ? 10.929 6.806 5.163 1.00 63.16 98 SER A N 1
ATOM 803 C CA . SER A 1 98 ? 9.732 6.125 5.673 1.00 63.16 98 SER A CA 1
ATOM 804 C C . SER A 1 98 ? 8.433 6.699 5.085 1.00 63.16 98 SER A C 1
ATOM 806 O O . SER A 1 98 ? 7.383 6.654 5.722 1.00 63.16 98 SER A O 1
ATOM 808 N N . LEU A 1 99 ? 8.472 7.243 3.866 1.00 64.00 99 LEU A N 1
ATOM 809 C CA . LEU A 1 99 ? 7.314 7.760 3.124 1.00 64.00 99 LEU A CA 1
ATOM 810 C C . LEU A 1 99 ? 6.927 6.784 2.014 1.00 64.00 99 LEU A C 1
ATOM 812 O O . LEU A 1 99 ? 6.594 7.177 0.903 1.00 64.00 99 LEU A O 1
ATOM 816 N N . ASN A 1 100 ? 7.011 5.497 2.336 1.00 60.38 100 ASN A N 1
ATOM 817 C CA . ASN A 1 100 ? 6.715 4.417 1.413 1.00 60.38 100 ASN A CA 1
ATOM 818 C C . ASN A 1 100 ? 5.303 4.451 0.852 1.00 60.38 100 ASN A C 1
ATOM 820 O O . ASN A 1 100 ? 5.211 4.427 -0.371 1.00 60.38 100 ASN A O 1
ATOM 824 N N . PRO A 1 101 ? 4.223 4.531 1.662 1.00 57.81 101 PRO A N 1
ATOM 825 C CA . PRO A 1 101 ? 2.885 4.363 1.122 1.00 57.81 101 PRO A CA 1
ATOM 826 C C . PRO A 1 101 ? 2.642 5.423 0.059 1.00 57.81 101 PRO A C 1
ATOM 828 O O . PRO A 1 101 ? 2.506 6.601 0.370 1.00 57.81 101 PRO A O 1
ATOM 831 N N . MET A 1 102 ? 2.640 4.962 -1.185 1.00 64.06 102 MET A N 1
ATOM 832 C CA . MET A 1 102 ? 2.358 5.751 -2.361 1.00 64.06 102 MET A CA 1
ATOM 833 C C . MET A 1 102 ? 1.426 4.945 -3.237 1.00 64.06 102 MET A C 1
ATOM 835 O O . MET A 1 102 ? 1.789 3.855 -3.662 1.00 64.06 102 MET A O 1
ATOM 839 N N . SER A 1 103 ? 0.227 5.488 -3.443 1.00 66.94 103 SER A N 1
ATOM 840 C CA . SER A 1 103 ? -0.905 4.970 -4.231 1.00 66.94 103 SER A CA 1
ATOM 841 C C . SER A 1 103 ? -1.457 3.580 -3.837 1.00 66.94 103 SER A C 1
ATOM 843 O O . SER A 1 103 ? -2.656 3.442 -3.582 1.00 66.94 103 SER A O 1
ATOM 845 N N . ILE A 1 104 ? -0.604 2.573 -3.641 1.00 77.94 104 ILE A N 1
ATOM 846 C CA . ILE A 1 104 ? -0.958 1.236 -3.152 1.00 77.94 104 ILE A CA 1
ATOM 847 C C . ILE A 1 104 ? -0.331 1.029 -1.782 1.00 77.94 104 ILE A C 1
ATOM 849 O O . ILE A 1 104 ? 0.891 0.988 -1.647 1.00 77.94 104 ILE A O 1
ATOM 853 N N . PHE A 1 105 ? -1.157 0.885 -0.757 1.00 80.88 105 PHE A N 1
ATOM 854 C CA . PHE A 1 105 ? -0.714 0.521 0.580 1.00 80.88 105 PHE A CA 1
ATOM 855 C C . PHE A 1 105 ? -1.833 -0.185 1.326 1.00 80.88 105 PHE A C 1
ATOM 857 O O . PHE A 1 105 ? -3.007 -0.106 0.965 1.00 80.88 105 PHE A O 1
ATOM 864 N N . SER A 1 106 ? -1.447 -0.900 2.369 1.00 83.38 106 SER A N 1
ATOM 865 C CA . SER A 1 106 ? -2.336 -1.734 3.154 1.00 83.38 106 SER A CA 1
ATOM 866 C C . SER A 1 106 ? -2.270 -1.347 4.620 1.00 83.38 106 SER A C 1
ATOM 868 O O . SER A 1 106 ? -1.227 -0.927 5.122 1.00 83.38 106 SER A O 1
ATOM 870 N N . TYR A 1 107 ? -3.411 -1.406 5.290 1.00 83.25 107 TYR A N 1
ATOM 871 C CA . TYR A 1 107 ? -3.547 -0.994 6.683 1.00 83.25 107 TYR A CA 1
ATOM 872 C C . TYR A 1 107 ? -4.694 -1.760 7.357 1.00 83.25 107 TYR A C 1
ATOM 874 O O . TYR A 1 107 ? -5.615 -2.211 6.664 1.00 83.25 107 TYR A O 1
ATOM 882 N N . PRO A 1 108 ? -4.691 -1.915 8.695 1.00 82.06 108 PRO A N 1
ATOM 883 C CA . PRO A 1 108 ? -5.801 -2.561 9.381 1.00 82.06 108 PRO A CA 1
ATOM 884 C C . PRO A 1 108 ? -7.020 -1.634 9.366 1.00 82.06 108 PRO A C 1
ATOM 886 O O . PRO A 1 108 ? -6.904 -0.414 9.516 1.00 82.06 108 PRO A O 1
ATOM 889 N N . LEU A 1 109 ? -8.214 -2.194 9.188 1.00 82.12 109 LEU A N 1
ATOM 890 C CA . LEU A 1 109 ? -9.449 -1.421 9.038 1.00 82.12 109 LEU A CA 1
ATOM 891 C C . LEU A 1 109 ? -9.725 -0.492 10.234 1.00 82.12 109 LEU A C 1
ATOM 893 O O . LEU A 1 109 ? -10.213 0.624 10.0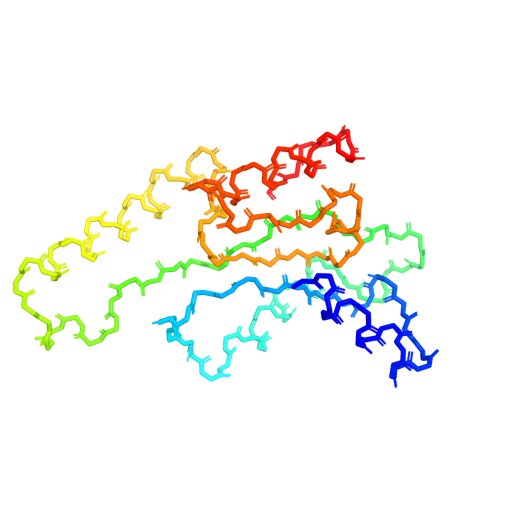39 1.00 82.12 109 LEU A O 1
ATOM 897 N N . GLU A 1 110 ? -9.355 -0.917 11.442 1.00 81.56 110 GLU A N 1
ATOM 898 C CA . GLU A 1 110 ? -9.391 -0.109 12.667 1.00 81.56 110 GLU A CA 1
ATOM 899 C C . GLU A 1 110 ? -8.632 1.220 12.518 1.00 81.56 110 GLU A C 1
ATOM 901 O O . GLU A 1 110 ? -9.166 2.287 12.835 1.00 81.56 110 GLU A O 1
ATOM 906 N N . LEU A 1 111 ? -7.433 1.187 11.930 1.00 79.25 111 LEU A N 1
ATOM 907 C CA . LEU A 1 111 ? -6.634 2.385 11.678 1.00 79.25 111 LEU A CA 1
ATOM 908 C C . LEU A 1 111 ? -7.323 3.315 10.670 1.00 79.25 111 LEU A C 1
ATOM 910 O O . LEU A 1 111 ? -7.327 4.534 10.835 1.00 79.25 111 LEU A O 1
ATOM 914 N N . GLY A 1 112 ? -7.984 2.743 9.660 1.00 83.00 112 GLY A N 1
ATOM 915 C CA . GLY A 1 112 ? -8.801 3.495 8.707 1.00 83.00 112 GLY A CA 1
ATOM 916 C C . GLY A 1 112 ? -9.985 4.216 9.351 1.00 83.00 112 GLY A C 1
ATOM 917 O O . GLY A 1 112 ? -10.303 5.340 8.955 1.00 83.00 112 GLY A O 1
ATOM 918 N N . LEU A 1 113 ? -10.623 3.595 10.346 1.00 82.75 113 LEU A N 1
ATOM 919 C CA . LEU A 1 113 ? -11.716 4.194 11.112 1.00 82.75 113 LEU A CA 1
ATOM 920 C C . LEU A 1 113 ? -11.210 5.328 12.005 1.00 82.75 113 LEU A C 1
ATOM 922 O O . LEU A 1 113 ? -11.775 6.421 11.959 1.00 82.75 113 LEU A O 1
ATOM 926 N N . ALA A 1 114 ? -10.118 5.096 12.737 1.00 82.31 114 ALA A N 1
ATOM 927 C CA . ALA A 1 114 ? -9.510 6.086 13.624 1.00 82.31 114 ALA A CA 1
ATOM 928 C C . ALA A 1 114 ? -8.995 7.312 12.850 1.00 82.31 114 ALA A C 1
ATOM 930 O O . ALA A 1 114 ? -9.263 8.455 13.220 1.00 82.31 114 ALA A O 1
ATOM 931 N N . ALA A 1 115 ? -8.324 7.085 11.718 1.00 82.69 115 ALA A N 1
ATOM 932 C CA . ALA A 1 115 ? -7.811 8.150 10.866 1.00 82.69 115 ALA A CA 1
ATOM 933 C C . ALA A 1 115 ? -8.897 8.801 9.997 1.00 82.69 115 ALA A C 1
ATOM 935 O O . ALA A 1 115 ? -8.654 9.866 9.441 1.00 82.69 115 ALA A O 1
ATOM 936 N N . GLY A 1 116 ? -10.096 8.216 9.877 1.00 81.75 116 GLY A N 1
ATOM 937 C CA . GLY A 1 116 ? -11.247 8.780 9.162 1.00 81.75 116 GLY A CA 1
ATOM 938 C C . GLY A 1 116 ? -11.225 8.619 7.635 1.00 81.75 116 GLY A C 1
ATOM 939 O O . GLY A 1 116 ? -11.737 9.504 6.939 1.00 81.75 116 GLY A O 1
ATOM 940 N N . PHE A 1 117 ? -10.675 7.498 7.152 1.00 81.38 117 PHE A N 1
ATOM 941 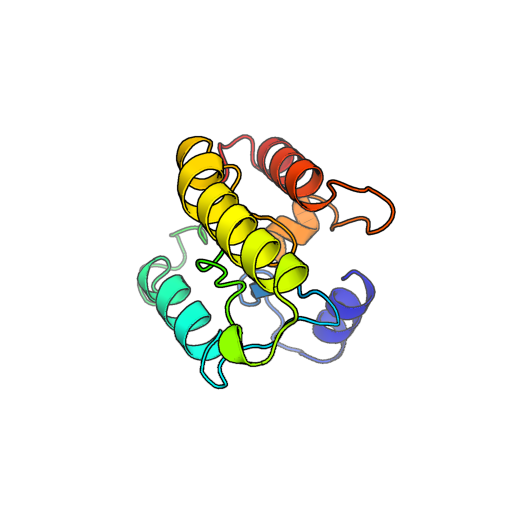C CA . PHE A 1 117 ? -10.497 7.068 5.756 1.00 81.38 117 PHE A CA 1
ATOM 942 C C . PHE A 1 117 ? -9.825 8.086 4.815 1.00 81.38 117 PHE A C 1
ATOM 944 O O . PHE A 1 117 ? -9.768 9.296 5.050 1.00 81.38 117 PHE A O 1
ATOM 951 N N . ILE A 1 118 ? -9.327 7.568 3.696 1.00 78.88 118 ILE A N 1
ATOM 952 C CA . ILE A 1 118 ? -8.679 8.346 2.641 1.00 78.88 118 ILE A CA 1
ATOM 953 C C . ILE A 1 118 ? -9.723 9.164 1.868 1.00 78.88 118 ILE A C 1
ATOM 955 O O . ILE A 1 118 ? -10.854 8.710 1.654 1.00 78.88 118 ILE A O 1
ATOM 959 N N . ASN A 1 119 ? -9.347 10.380 1.464 1.00 78.19 119 ASN A N 1
ATOM 960 C CA . ASN A 1 119 ? -10.160 11.241 0.610 1.00 78.19 119 ASN A CA 1
ATOM 961 C C . ASN A 1 119 ? -9.481 11.391 -0.765 1.00 78.19 119 ASN A C 1
ATOM 963 O O . ASN A 1 119 ? -8.479 12.100 -0.848 1.00 78.19 119 ASN A O 1
ATOM 967 N N . PRO A 1 120 ? -10.060 10.818 -1.838 1.00 68.38 120 PRO A N 1
ATOM 968 C 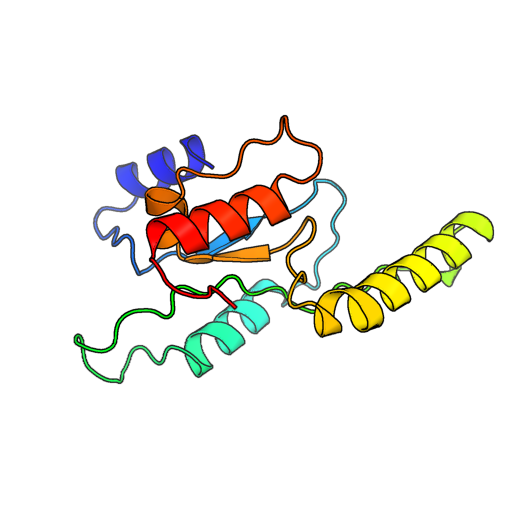CA . PRO A 1 120 ? -9.437 10.762 -3.164 1.00 68.38 120 PRO A CA 1
ATOM 969 C C . PRO A 1 120 ? -9.362 12.121 -3.879 1.00 68.38 120 PRO A C 1
ATOM 971 O O . PRO A 1 120 ? -8.898 12.208 -5.008 1.00 68.38 120 PRO A O 1
ATOM 974 N N . ARG A 1 121 ? -9.866 13.202 -3.267 1.00 73.88 121 ARG A N 1
ATOM 975 C CA . ARG A 1 121 ? -9.771 14.558 -3.828 1.00 73.88 121 ARG A CA 1
ATOM 976 C C . ARG A 1 121 ? -8.416 15.225 -3.581 1.00 73.88 121 ARG A C 1
ATOM 978 O O . ARG A 1 121 ? -8.179 16.291 -4.142 1.00 73.88 121 ARG A O 1
ATOM 985 N N . TYR A 1 122 ? -7.563 14.657 -2.730 1.00 74.75 122 TYR A N 1
ATOM 986 C CA . TYR A 1 122 ? -6.230 15.194 -2.459 1.00 74.75 122 TYR A CA 1
ATOM 987 C C . TYR A 1 122 ? -5.177 14.481 -3.310 1.00 74.75 122 TYR A C 1
ATOM 989 O O . TYR A 1 122 ? -5.223 13.269 -3.445 1.00 74.75 122 TYR A O 1
ATOM 997 N N . GLY A 1 123 ? -4.215 15.229 -3.861 1.00 60.03 123 GLY A N 1
ATOM 998 C CA . GLY A 1 123 ? -3.151 14.681 -4.720 1.00 60.03 123 GLY A CA 1
ATOM 999 C C . GLY A 1 123 ? -1.985 14.000 -3.985 1.00 60.03 123 GLY A C 1
ATOM 1000 O O . GLY A 1 123 ? -1.004 13.662 -4.632 1.00 60.03 123 GLY A O 1
ATOM 1001 N N . VAL A 1 124 ? -2.079 13.862 -2.658 1.00 73.94 124 VAL A N 1
ATOM 1002 C CA . VAL A 1 124 ? -1.124 13.201 -1.736 1.00 73.94 124 VAL A CA 1
ATOM 1003 C C . VAL A 1 124 ? -1.905 12.589 -0.565 1.00 73.94 124 VAL A C 1
ATOM 1005 O O . VAL A 1 124 ? -1.652 12.827 0.620 1.00 73.94 124 VAL A O 1
ATOM 1008 N N . ASP A 1 125 ? -3.004 11.930 -0.910 1.00 73.88 125 ASP A N 1
ATOM 1009 C CA . ASP A 1 125 ? -3.962 11.360 0.026 1.00 73.88 125 ASP A CA 1
ATOM 1010 C C . ASP A 1 125 ? -3.356 10.242 0.890 1.00 73.88 125 ASP A C 1
ATOM 1012 O O . ASP A 1 125 ? -3.723 10.112 2.057 1.00 73.88 125 ASP A O 1
ATOM 1016 N N . ASP A 1 126 ? -2.380 9.523 0.351 1.00 76.06 126 ASP A N 1
ATOM 1017 C CA . ASP A 1 126 ? -1.470 8.577 0.998 1.00 76.06 126 ASP A CA 1
ATOM 1018 C C . ASP A 1 126 ? -0.665 9.187 2.165 1.00 76.06 126 ASP A C 1
ATOM 1020 O O . ASP A 1 126 ? -0.738 8.706 3.303 1.00 76.06 126 ASP A O 1
ATOM 1024 N N . ILE A 1 127 ? 0.039 10.298 1.929 1.00 76.50 127 ILE A N 1
ATOM 1025 C CA . ILE A 1 127 ? 0.832 11.003 2.946 1.00 76.50 127 ILE A CA 1
ATOM 1026 C C . ILE A 1 127 ? -0.102 11.609 3.994 1.00 76.50 127 ILE A C 1
ATOM 1028 O O . ILE A 1 127 ? 0.134 11.485 5.199 1.00 76.50 127 ILE A O 1
ATOM 1032 N N . ILE A 1 128 ? -1.194 12.239 3.549 1.00 81.12 128 ILE A N 1
ATOM 1033 C CA . ILE A 1 128 ? -2.202 12.815 4.447 1.00 81.12 128 ILE A CA 1
ATOM 1034 C C . ILE A 1 128 ? -2.803 11.722 5.332 1.00 81.12 128 ILE A C 1
ATOM 1036 O O . ILE A 1 128 ? -2.992 11.934 6.531 1.00 81.12 128 ILE A O 1
ATOM 1040 N N . PHE A 1 129 ? -3.100 10.551 4.771 1.00 83.06 129 PHE A N 1
ATOM 1041 C CA . PHE A 1 129 ? -3.617 9.426 5.532 1.00 83.06 129 PHE A CA 1
ATOM 1042 C C . PHE A 1 129 ? -2.599 8.933 6.556 1.00 83.06 129 PHE A C 1
ATOM 1044 O O . PHE A 1 129 ? -2.968 8.769 7.718 1.00 83.06 129 PHE A O 1
ATOM 1051 N N . LYS A 1 130 ? -1.322 8.793 6.182 1.00 79.19 130 LYS A N 1
ATOM 1052 C CA . LYS A 1 130 ? -0.254 8.423 7.118 1.00 79.19 130 LYS A CA 1
ATOM 1053 C C . LYS A 1 130 ? -0.149 9.400 8.292 1.00 79.19 130 LYS A C 1
ATOM 1055 O O . LYS A 1 130 ? -0.134 8.970 9.443 1.00 79.19 130 LYS A O 1
ATOM 1060 N N . VAL A 1 131 ? -0.160 10.708 8.027 1.00 81.44 131 VAL A N 1
ATOM 1061 C CA . VAL A 1 131 ? -0.143 11.739 9.081 1.00 81.44 131 VAL A CA 1
ATOM 1062 C C . VAL A 1 131 ? -1.385 11.638 9.969 1.00 81.44 131 VAL A C 1
ATOM 1064 O O . VAL A 1 131 ? -1.270 11.670 11.191 1.00 81.44 131 VAL A O 1
ATOM 1067 N N . ARG A 1 132 ? -2.576 11.446 9.387 1.00 83.81 132 ARG A N 1
ATOM 1068 C CA . ARG A 1 132 ? -3.818 11.261 10.158 1.00 83.81 132 ARG A CA 1
ATOM 1069 C C . ARG A 1 132 ? -3.780 10.003 11.022 1.00 83.81 132 ARG A C 1
ATOM 1071 O O . ARG A 1 132 ? -4.286 10.045 12.137 1.00 83.81 132 ARG A O 1
ATOM 1078 N N . CYS A 1 133 ? -3.158 8.927 10.546 1.00 81.81 133 CYS A N 1
ATOM 1079 C CA . CYS A 1 133 ? -2.929 7.719 11.334 1.00 81.81 133 CYS A CA 1
ATOM 1080 C C . CYS A 1 133 ? -2.024 8.010 12.534 1.00 81.81 133 CYS A C 1
ATOM 1082 O O . CYS A 1 133 ? -2.392 7.664 13.649 1.00 81.81 133 CYS A O 1
ATOM 1084 N N . MET A 1 134 ? -0.905 8.717 12.333 1.00 81.75 134 MET A N 1
ATOM 1085 C CA . MET A 1 134 ? -0.009 9.123 13.427 1.00 81.75 134 MET A CA 1
ATOM 1086 C C . MET A 1 134 ? -0.707 10.019 14.456 1.00 81.75 134 MET A C 1
ATOM 1088 O O . MET A 1 134 ? -0.535 9.831 15.658 1.00 81.75 134 MET A O 1
ATOM 1092 N N . CYS A 1 135 ? -1.531 10.969 14.002 1.00 83.19 135 CYS A N 1
ATOM 1093 C CA . CYS A 1 135 ? -2.332 11.809 14.893 1.00 83.19 135 CYS A CA 1
ATOM 1094 C C . CYS A 1 135 ? -3.391 11.005 15.660 1.00 83.19 135 CYS A C 1
ATOM 1096 O O . CYS A 1 135 ? -3.671 11.318 16.812 1.00 83.19 135 CYS A O 1
ATOM 1098 N N . ALA A 1 136 ? -3.992 9.991 15.033 1.00 82.56 136 ALA A N 1
ATOM 1099 C CA . ALA A 1 136 ? -5.024 9.170 15.657 1.00 82.56 136 ALA A CA 1
ATOM 1100 C C . ALA A 1 136 ? -4.450 8.190 16.693 1.00 82.56 136 ALA A C 1
ATOM 1102 O O . ALA A 1 136 ? -5.090 7.937 17.710 1.00 82.56 136 ALA A O 1
ATOM 1103 N N . THR A 1 137 ? -3.252 7.651 16.454 1.00 77.44 137 THR A N 1
ATOM 1104 C CA . THR A 1 137 ? -2.611 6.674 17.348 1.00 77.44 137 THR A CA 1
ATOM 1105 C C . THR A 1 137 ? -1.649 7.304 18.355 1.00 77.44 137 THR A C 1
ATOM 1107 O O . THR A 1 137 ? -1.220 6.617 19.279 1.00 77.44 137 THR A O 1
ATOM 1110 N N . ASN A 1 138 ? -1.295 8.589 18.203 1.00 78.75 138 ASN A N 1
ATOM 1111 C CA . ASN A 1 138 ? -0.210 9.251 18.946 1.00 78.75 138 ASN A CA 1
ATOM 1112 C C . ASN A 1 138 ? 1.133 8.493 18.862 1.00 78.75 138 ASN A C 1
ATOM 1114 O O . ASN A 1 138 ? 1.981 8.589 19.750 1.00 78.75 138 ASN A O 1
ATOM 1118 N N . GLN A 1 139 ? 1.330 7.722 17.794 1.00 75.12 139 GLN A N 1
ATOM 1119 C CA . GLN A 1 139 ? 2.508 6.889 17.578 1.00 75.12 139 GLN A CA 1
ATOM 1120 C C . GLN A 1 139 ? 3.068 7.123 16.178 1.00 75.12 139 GLN A C 1
ATOM 1122 O O . GLN A 1 139 ? 2.340 7.457 15.241 1.00 75.12 139 GLN A O 1
ATOM 1127 N N . SER A 1 140 ? 4.377 6.921 16.014 1.00 68.88 140 SER A N 1
ATOM 1128 C CA . SER A 1 140 ? 4.961 6.824 14.680 1.00 68.88 140 SER A CA 1
ATOM 1129 C C . SER A 1 140 ? 4.432 5.553 14.021 1.00 68.88 140 SER A C 1
ATOM 1131 O O . SER A 1 140 ? 4.836 4.452 14.390 1.00 68.88 140 SER A O 1
ATOM 1133 N N . VAL A 1 141 ? 3.514 5.710 13.075 1.00 65.81 141 VAL A N 1
ATOM 1134 C CA . VAL A 1 141 ? 3.026 4.614 12.239 1.00 65.81 141 VAL A CA 1
ATOM 1135 C C . VAL A 1 141 ? 4.092 4.366 11.167 1.00 65.81 141 VAL A C 1
ATOM 1137 O O . VAL A 1 141 ? 4.299 5.263 10.337 1.00 65.81 141 VAL A O 1
ATOM 1140 N N . PRO A 1 142 ? 4.826 3.236 11.224 1.00 58.56 142 PRO A N 1
ATOM 1141 C CA . PRO A 1 142 ? 5.808 2.898 10.200 1.00 58.56 142 PRO A CA 1
ATOM 1142 C C . PRO A 1 142 ? 5.134 2.771 8.834 1.00 58.56 142 PRO A C 1
ATOM 1144 O O . PRO A 1 142 ? 3.950 2.364 8.785 1.00 58.56 142 PRO A O 1
#